Protein AF-A0A975LH11-F1 (afdb_monomer_lite)

Foldseek 3Di:
DDPVVLVVLVCLLVVLVVVLVVLVPDPDDDPVSLVSSLVSLVSNLVSCVVRNDLVSNLVSLLSNLVSCLVVLNLVSSQVSLVVSCVSCVVVVPAALSNLSSLLSNLSSVVSVVNNVSNVVSLVVSLVRLVVHPDPVSSVVSNVSSVVD

pLDDT: mean 97.57, std 2.2, range [82.62, 98.94]

Sequence (148 aa):
MDDSLKKFHLEMATSNFNKTWDYIDQESRTDQDNINMVHHAHASRYHWGIIGQPINLQRGEWQISRVYCLINMGESALFHANECLRLTEEENIKGFDLAFAYEAIARAYKVLKNTDKMNHYKQLGLSVCEFIENKEDKEYTISELNTI

Secondary structure (DSSP, 8-state):
--HHHHHHHHHHHHHHHHHHHHHHT-SS--HHHHHHHHHHHHHHHHHHHHH--HHHHHHHHHHHHHHHHHTT-HHHHHHHHHHHHHHHHHTT--THHHHHHHHHHHHHHHHTT-HHHHHHHHHHHHHHHTT---HHHHHHHHHHHHT-

Structure (mmCIF, N/CA/C/O backbone):
data_AF-A0A975LH11-F1
#
_entry.id   AF-A0A975LH11-F1
#
loop_
_atom_site.group_PDB
_atom_site.id
_atom_site.type_symbol
_atom_site.label_atom_id
_atom_site.label_alt_id
_atom_site.label_comp_id
_atom_site.label_asym_id
_atom_site.label_entity_id
_atom_site.label_seq_id
_atom_site.pdbx_PDB_ins_code
_atom_site.Cartn_x
_atom_site.Cartn_y
_atom_site.Cartn_z
_atom_site.occupancy
_atom_site.B_iso_or_equiv
_atom_site.auth_seq_id
_atom_site.auth_comp_id
_atom_site.auth_asym_id
_atom_site.auth_atom_id
_atom_site.pdbx_PDB_model_num
ATOM 1 N N . MET A 1 1 ? 18.936 -19.669 8.150 1.00 82.62 1 MET A N 1
ATOM 2 C CA . MET A 1 1 ? 19.433 -18.696 7.159 1.00 82.62 1 MET A CA 1
ATOM 3 C C . MET A 1 1 ? 20.665 -18.027 7.735 1.00 82.62 1 MET A C 1
ATOM 5 O O . MET A 1 1 ? 20.577 -17.586 8.879 1.00 82.62 1 MET A O 1
ATOM 9 N N . ASP A 1 2 ? 21.788 -18.016 7.016 1.00 94.19 2 ASP A N 1
ATOM 10 C CA . ASP A 1 2 ? 22.983 -17.292 7.467 1.00 94.19 2 ASP A CA 1
ATOM 11 C C . ASP A 1 2 ? 22.762 -15.767 7.431 1.00 94.19 2 ASP A C 1
ATOM 13 O O . ASP A 1 2 ? 21.812 -15.274 6.815 1.00 94.19 2 ASP A O 1
ATOM 17 N N . ASP A 1 3 ? 23.620 -15.016 8.121 1.00 95.25 3 ASP A N 1
ATOM 18 C CA . ASP A 1 3 ? 23.429 -13.574 8.300 1.00 95.25 3 ASP A CA 1
ATOM 19 C C . ASP A 1 3 ? 23.649 -12.757 7.02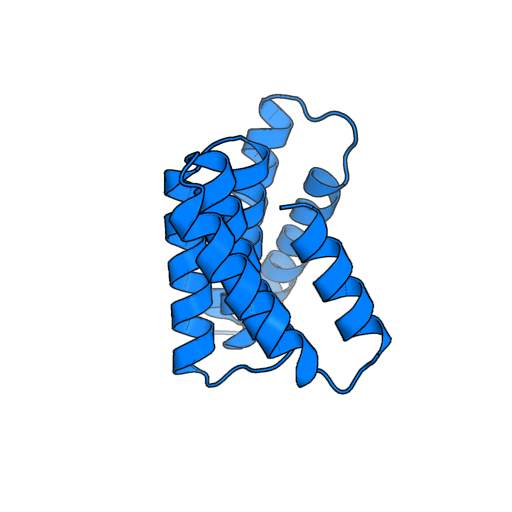0 1.00 95.25 3 ASP A C 1
ATOM 21 O O . ASP A 1 3 ? 23.036 -11.699 6.862 1.00 95.25 3 ASP A O 1
ATOM 25 N N . SER A 1 4 ? 24.450 -13.253 6.071 1.00 96.75 4 SER A N 1
ATOM 26 C CA . SER A 1 4 ? 24.617 -12.594 4.771 1.00 96.75 4 SER A CA 1
ATOM 27 C C . SER A 1 4 ? 23.335 -12.674 3.945 1.00 96.75 4 SER A C 1
ATOM 29 O O . SER A 1 4 ? 22.910 -11.676 3.359 1.00 96.75 4 SER A O 1
ATOM 31 N N . LEU A 1 5 ? 22.657 -13.823 3.979 1.00 97.31 5 LEU A N 1
ATOM 32 C CA . LEU A 1 5 ? 21.402 -14.031 3.268 1.00 97.31 5 LEU A CA 1
ATOM 33 C C . LEU A 1 5 ? 20.245 -13.249 3.913 1.00 97.31 5 LEU A C 1
ATOM 35 O O . LEU A 1 5 ? 19.427 -12.666 3.203 1.00 97.31 5 LEU A O 1
ATOM 39 N N . LYS A 1 6 ? 20.210 -13.141 5.249 1.00 97.88 6 LYS A N 1
ATOM 40 C CA . LYS A 1 6 ? 19.257 -12.246 5.937 1.00 97.88 6 LYS A CA 1
ATOM 41 C C . LYS A 1 6 ? 19.461 -10.787 5.532 1.00 97.88 6 LYS A C 1
ATOM 43 O O . LYS A 1 6 ? 18.490 -10.100 5.219 1.00 97.88 6 LYS A O 1
ATOM 48 N N . LYS A 1 7 ? 20.718 -10.324 5.529 1.00 98.19 7 LYS A N 1
ATOM 49 C CA . LYS A 1 7 ? 21.073 -8.956 5.134 1.00 98.19 7 LYS A CA 1
ATOM 50 C C . LYS A 1 7 ? 20.646 -8.671 3.695 1.00 98.19 7 LYS A C 1
ATOM 52 O O . LYS A 1 7 ? 20.017 -7.647 3.454 1.00 98.19 7 LYS A O 1
ATOM 57 N N . PHE A 1 8 ? 20.891 -9.609 2.781 1.00 98.44 8 PHE A N 1
ATOM 58 C CA . PHE A 1 8 ? 20.431 -9.510 1.399 1.00 98.44 8 PHE A CA 1
ATOM 59 C C . PHE A 1 8 ? 18.910 -9.321 1.307 1.00 98.44 8 PHE A C 1
ATOM 61 O O . PHE A 1 8 ? 18.446 -8.394 0.648 1.00 98.44 8 PHE A O 1
ATOM 68 N N . HIS A 1 9 ? 18.115 -10.147 1.997 1.00 98.56 9 HIS A N 1
ATOM 69 C CA . HIS A 1 9 ? 16.657 -10.004 1.964 1.00 98.56 9 HIS A CA 1
ATOM 70 C C . HIS A 1 9 ? 16.173 -8.677 2.546 1.00 98.56 9 HIS A C 1
ATOM 72 O O . HIS A 1 9 ? 15.273 -8.067 1.976 1.00 98.56 9 HIS A O 1
ATOM 78 N N . LEU A 1 10 ? 16.780 -8.199 3.633 1.00 98.50 10 LEU A N 1
ATOM 79 C CA . LEU A 1 10 ? 16.428 -6.906 4.222 1.00 98.50 10 LEU A CA 1
ATOM 80 C C . LEU A 1 10 ? 16.733 -5.740 3.268 1.00 98.50 10 LEU A C 1
ATOM 82 O O . LEU A 1 10 ? 15.898 -4.847 3.087 1.00 98.50 10 LEU A O 1
ATOM 86 N N . GLU A 1 11 ? 17.909 -5.763 2.638 1.00 98.62 11 GLU A N 1
ATOM 87 C CA . GLU A 1 11 ? 18.324 -4.760 1.655 1.00 98.62 11 GLU A CA 1
ATOM 88 C C . GLU A 1 11 ? 17.402 -4.765 0.435 1.00 98.62 11 GLU A C 1
ATOM 90 O O . GLU A 1 11 ? 16.924 -3.706 0.027 1.00 98.62 11 GLU A O 1
ATOM 95 N N . MET A 1 12 ? 17.084 -5.944 -0.109 1.00 98.81 12 MET A N 1
ATOM 96 C CA . MET A 1 12 ? 16.173 -6.056 -1.245 1.00 98.81 12 MET A CA 1
ATOM 97 C C . MET A 1 12 ? 14.754 -5.619 -0.884 1.00 98.81 12 MET A C 1
ATOM 99 O O . MET A 1 12 ? 14.134 -4.904 -1.669 1.00 98.81 12 MET A O 1
ATOM 103 N N . ALA A 1 13 ? 14.238 -5.982 0.292 1.00 98.69 13 ALA A N 1
ATOM 104 C CA . ALA A 1 13 ? 12.901 -5.571 0.706 1.00 98.69 13 ALA A CA 1
ATOM 105 C C . ALA A 1 13 ? 12.783 -4.041 0.785 1.00 98.69 13 ALA A C 1
ATOM 107 O O . ALA A 1 13 ? 11.873 -3.453 0.196 1.00 98.69 13 ALA A O 1
ATOM 108 N N . THR A 1 14 ? 13.756 -3.399 1.438 1.00 98.69 14 THR A N 1
ATOM 109 C CA . THR A 1 14 ? 13.782 -1.945 1.654 1.00 98.69 14 THR A CA 1
ATOM 110 C C . THR A 1 14 ? 14.056 -1.178 0.361 1.00 98.69 14 THR A C 1
ATOM 112 O O . THR A 1 14 ? 13.356 -0.216 0.051 1.00 98.69 14 THR A O 1
ATOM 115 N N . SER A 1 15 ? 15.045 -1.611 -0.428 1.00 98.75 15 SER A N 1
ATOM 116 C CA . SER A 1 15 ? 15.411 -0.945 -1.682 1.00 98.75 15 SER A CA 1
ATOM 117 C C . SER A 1 15 ? 14.265 -0.982 -2.690 1.00 98.75 15 SER A C 1
ATOM 119 O O . SER A 1 15 ? 13.936 0.051 -3.266 1.00 98.75 15 SER A O 1
ATOM 121 N N . ASN A 1 16 ? 13.604 -2.132 -2.851 1.00 98.88 16 ASN A N 1
ATOM 122 C CA . ASN A 1 16 ? 12.460 -2.247 -3.751 1.00 98.88 16 ASN A CA 1
ATOM 123 C C . ASN A 1 16 ? 11.230 -1.476 -3.236 1.00 98.88 16 ASN A C 1
ATOM 125 O O . ASN A 1 16 ? 10.509 -0.890 -4.042 1.00 98.88 16 ASN A O 1
ATOM 129 N N . PHE A 1 17 ? 11.008 -1.421 -1.914 1.00 98.81 17 PHE A N 1
ATOM 130 C CA . PHE A 1 17 ? 9.912 -0.637 -1.328 1.00 98.81 17 PHE A CA 1
ATOM 131 C C . PHE A 1 17 ? 10.063 0.851 -1.658 1.00 98.81 17 PHE A C 1
ATOM 133 O O . PHE A 1 17 ? 9.133 1.482 -2.157 1.00 98.81 17 PHE A O 1
ATOM 140 N N . ASN A 1 18 ? 11.263 1.392 -1.430 1.00 98.62 18 ASN A N 1
ATOM 141 C CA . ASN A 1 18 ? 11.579 2.788 -1.722 1.00 98.62 18 ASN A CA 1
ATOM 142 C C . ASN A 1 18 ? 11.564 3.052 -3.228 1.00 98.62 18 ASN A C 1
ATOM 144 O O . ASN A 1 18 ? 11.018 4.057 -3.668 1.00 98.62 18 ASN A O 1
ATOM 148 N N . LYS A 1 19 ? 12.078 2.117 -4.039 1.00 98.69 19 LYS A N 1
ATOM 149 C CA . LYS A 1 19 ? 12.065 2.277 -5.494 1.00 98.69 19 LYS A CA 1
ATOM 150 C C . LYS A 1 19 ? 10.650 2.319 -6.068 1.00 98.69 19 LYS A C 1
ATOM 152 O O . LYS A 1 19 ? 10.399 3.017 -7.044 1.00 98.69 19 LYS A O 1
ATOM 157 N N . THR A 1 20 ? 9.721 1.593 -5.454 1.00 98.81 20 THR A N 1
ATOM 158 C CA . THR A 1 20 ? 8.301 1.658 -5.811 1.00 98.81 20 THR A CA 1
ATOM 159 C C . THR A 1 20 ? 7.728 3.050 -5.537 1.00 98.81 20 THR A C 1
ATOM 161 O O . THR A 1 20 ? 6.989 3.561 -6.373 1.00 98.81 20 THR A O 1
ATOM 164 N N . TRP A 1 21 ? 8.105 3.692 -4.426 1.00 98.56 21 TRP A N 1
ATOM 165 C CA . TRP A 1 21 ? 7.712 5.076 -4.137 1.00 98.56 21 TRP A CA 1
ATOM 166 C C . TRP A 1 21 ? 8.266 6.076 -5.152 1.00 98.56 21 TRP A C 1
ATOM 168 O O . TRP A 1 21 ? 7.490 6.891 -5.642 1.00 98.56 21 TRP A O 1
ATOM 178 N N . ASP A 1 22 ? 9.532 5.939 -5.575 1.00 98.44 22 ASP A N 1
ATOM 179 C CA . ASP A 1 22 ? 10.085 6.773 -6.657 1.00 98.44 22 ASP A CA 1
ATOM 180 C C . ASP A 1 22 ? 9.184 6.744 -7.908 1.00 98.44 22 ASP A C 1
ATOM 182 O O . ASP A 1 22 ? 8.957 7.771 -8.543 1.00 98.44 22 ASP A O 1
ATOM 186 N N . TYR A 1 23 ? 8.658 5.563 -8.265 1.00 98.56 23 TYR A N 1
ATOM 187 C CA . TYR A 1 23 ? 7.736 5.423 -9.392 1.00 98.56 23 TYR A CA 1
ATOM 188 C C . TYR A 1 23 ? 6.352 6.010 -9.102 1.00 98.56 23 TYR A C 1
ATOM 190 O O . TYR A 1 23 ? 5.773 6.638 -9.989 1.00 98.56 23 TYR A O 1
ATOM 198 N N . ILE A 1 24 ? 5.806 5.808 -7.898 1.00 98.00 24 ILE A N 1
ATOM 199 C CA . ILE A 1 24 ? 4.504 6.360 -7.489 1.00 98.00 24 ILE A CA 1
ATOM 200 C C . ILE A 1 24 ? 4.509 7.891 -7.606 1.00 98.00 24 ILE A C 1
ATOM 202 O O . ILE A 1 24 ? 3.564 8.448 -8.174 1.00 98.00 24 ILE A O 1
ATOM 206 N N . ASP A 1 25 ? 5.588 8.532 -7.156 1.00 97.38 25 ASP A N 1
ATOM 207 C CA . ASP A 1 25 ? 5.735 9.991 -7.092 1.00 97.38 25 ASP A CA 1
ATOM 208 C C . ASP A 1 25 ? 6.156 10.628 -8.430 1.00 97.38 25 ASP A C 1
ATOM 210 O O . ASP A 1 25 ? 6.142 11.850 -8.583 1.00 97.38 25 ASP A O 1
ATOM 214 N N . GLN A 1 26 ? 6.504 9.817 -9.433 1.00 96.75 26 GLN A N 1
ATOM 215 C CA . GLN A 1 26 ? 6.885 10.299 -10.759 1.00 96.75 26 GLN A CA 1
ATOM 216 C C . GLN A 1 26 ? 5.690 10.930 -11.502 1.00 96.75 26 GLN A C 1
ATOM 218 O O . GLN A 1 26 ? 4.674 10.274 -11.737 1.00 96.75 26 GLN A O 1
ATOM 223 N N . GLU A 1 27 ? 5.843 12.182 -11.958 1.00 92.69 27 GLU A N 1
ATOM 224 C CA . GLU A 1 27 ? 4.782 12.957 -12.634 1.00 92.69 27 GLU A CA 1
ATOM 225 C C . GLU A 1 27 ? 4.289 12.331 -13.952 1.00 92.69 27 GLU A C 1
ATOM 227 O O . GLU A 1 27 ? 3.115 12.437 -14.305 1.00 92.69 27 GLU A O 1
ATOM 232 N N . SER A 1 28 ? 5.180 11.682 -14.706 1.00 94.31 28 SER A N 1
ATOM 233 C CA . SER A 1 28 ? 4.850 10.990 -15.958 1.00 94.31 28 SER A CA 1
ATOM 234 C C . SER A 1 28 ? 5.564 9.653 -16.032 1.00 94.31 28 SER A C 1
ATOM 236 O O . SER A 1 28 ? 6.776 9.608 -16.231 1.00 94.31 28 SER A O 1
ATOM 238 N N . ARG A 1 29 ? 4.804 8.564 -15.889 1.00 97.12 29 ARG A N 1
ATOM 239 C CA . ARG A 1 29 ? 5.272 7.186 -16.084 1.00 97.12 29 ARG A CA 1
ATOM 240 C C . ARG A 1 29 ? 5.014 6.731 -17.515 1.00 97.12 29 ARG A C 1
ATOM 242 O O . ARG A 1 29 ? 3.918 6.918 -18.042 1.00 97.12 29 ARG A O 1
ATOM 249 N N . THR A 1 30 ? 6.010 6.094 -18.119 1.00 98.31 30 THR A N 1
ATOM 250 C CA . THR A 1 30 ? 5.823 5.291 -19.333 1.00 98.31 30 THR A CA 1
ATOM 251 C C . THR A 1 30 ? 5.156 3.952 -19.000 1.00 98.31 30 THR A C 1
ATOM 253 O O . THR A 1 30 ? 5.098 3.541 -17.839 1.00 98.31 30 THR A O 1
ATOM 256 N N . ASP A 1 31 ? 4.704 3.215 -20.017 1.00 97.69 31 ASP A N 1
ATOM 257 C CA . ASP A 1 31 ? 4.206 1.846 -19.818 1.00 97.69 31 ASP A CA 1
ATOM 258 C C . ASP A 1 31 ? 5.275 0.936 -19.197 1.00 97.69 31 ASP A C 1
ATOM 260 O O . ASP A 1 31 ? 4.972 0.115 -18.332 1.00 97.69 31 ASP A O 1
ATOM 264 N N . GLN A 1 32 ? 6.545 1.124 -19.568 1.00 98.44 32 GLN A N 1
ATOM 265 C CA . GLN A 1 32 ? 7.646 0.372 -18.974 1.00 98.44 32 GLN A CA 1
ATOM 266 C C . GLN A 1 32 ? 7.86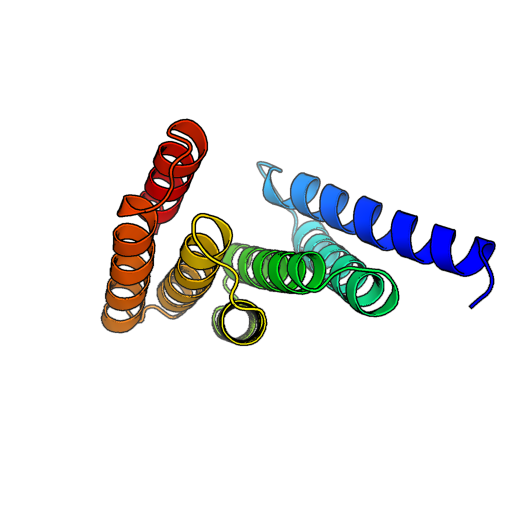6 0.742 -17.501 1.00 98.44 32 GLN A C 1
ATOM 268 O O . GLN A 1 32 ? 8.136 -0.145 -16.691 1.00 98.44 32 GLN A O 1
ATOM 273 N N . ASP A 1 33 ? 7.709 2.017 -17.131 1.00 98.62 33 ASP A N 1
ATOM 274 C CA . ASP A 1 33 ? 7.776 2.447 -15.728 1.00 98.62 33 ASP A CA 1
ATOM 275 C C . ASP A 1 33 ? 6.646 1.825 -14.904 1.00 98.62 33 ASP A C 1
ATOM 277 O O . ASP A 1 33 ? 6.884 1.357 -13.794 1.00 98.62 33 ASP A O 1
ATOM 281 N N . ASN A 1 34 ? 5.433 1.745 -15.461 1.00 98.50 34 ASN A N 1
ATOM 282 C CA . ASN A 1 34 ? 4.299 1.079 -14.816 1.00 98.50 34 ASN A CA 1
ATOM 283 C C . ASN A 1 34 ? 4.585 -0.409 -14.550 1.00 98.50 34 ASN A C 1
ATOM 285 O O . ASN A 1 34 ? 4.315 -0.902 -13.454 1.00 98.50 34 ASN A O 1
ATOM 289 N N . ILE A 1 35 ? 5.176 -1.119 -15.515 1.00 98.62 35 ILE A N 1
ATOM 290 C CA . ILE A 1 35 ? 5.573 -2.524 -15.341 1.00 98.62 35 ILE A CA 1
ATOM 291 C C . ILE A 1 35 ? 6.687 -2.664 -14.293 1.00 98.62 35 ILE A C 1
ATOM 293 O O . ILE A 1 35 ? 6.599 -3.515 -13.406 1.00 98.62 35 ILE A O 1
ATOM 297 N N . ASN A 1 36 ? 7.705 -1.801 -14.335 1.00 98.75 36 ASN A N 1
ATOM 298 C CA . ASN A 1 36 ? 8.797 -1.824 -13.361 1.00 98.75 36 ASN A CA 1
ATOM 299 C C . ASN A 1 36 ? 8.301 -1.527 -11.939 1.00 98.75 36 ASN A C 1
ATOM 301 O O . ASN A 1 36 ? 8.710 -2.205 -10.997 1.00 98.75 36 ASN A O 1
ATOM 305 N N . MET A 1 37 ? 7.376 -0.577 -11.782 1.00 98.75 37 MET A N 1
ATOM 306 C CA . MET A 1 37 ? 6.729 -0.259 -10.507 1.00 98.75 37 MET A CA 1
ATOM 307 C C . MET A 1 37 ? 6.046 -1.492 -9.900 1.00 98.75 37 MET A C 1
ATOM 309 O O . MET A 1 37 ? 6.239 -1.783 -8.720 1.00 98.75 37 MET A O 1
ATOM 313 N N . VAL A 1 38 ? 5.307 -2.260 -10.710 1.00 98.88 38 VAL A N 1
ATOM 314 C CA . VAL A 1 38 ? 4.686 -3.521 -10.269 1.00 98.88 38 VAL A CA 1
ATOM 315 C C . VAL A 1 38 ? 5.753 -4.533 -9.840 1.00 98.88 38 VAL A C 1
ATOM 317 O O . VAL A 1 38 ? 5.632 -5.133 -8.771 1.00 98.88 38 VAL A O 1
ATOM 320 N N . HIS A 1 39 ? 6.818 -4.712 -10.625 1.00 98.88 39 HIS A N 1
ATOM 321 C CA . HIS A 1 39 ? 7.888 -5.653 -10.282 1.00 98.88 39 HIS A CA 1
ATOM 322 C C . HIS A 1 39 ? 8.600 -5.300 -8.974 1.00 98.88 39 HIS A C 1
ATOM 324 O O . HIS A 1 39 ? 8.821 -6.191 -8.152 1.00 98.88 39 HIS A O 1
ATOM 330 N N . HIS A 1 40 ? 8.911 -4.022 -8.747 1.00 98.88 40 HIS A N 1
ATOM 331 C CA . HIS A 1 40 ? 9.522 -3.576 -7.497 1.00 98.88 40 HIS A CA 1
ATOM 332 C C . HIS A 1 40 ? 8.590 -3.792 -6.296 1.00 98.88 40 HIS A C 1
ATOM 334 O O . HIS A 1 40 ? 9.036 -4.340 -5.286 1.00 98.88 40 HIS A O 1
ATOM 340 N N . ALA A 1 41 ? 7.298 -3.469 -6.411 1.00 98.88 41 ALA A N 1
ATOM 341 C CA . ALA A 1 41 ? 6.344 -3.660 -5.316 1.00 98.88 41 ALA A CA 1
ATOM 342 C C . ALA A 1 41 ? 6.265 -5.138 -4.886 1.00 98.88 41 ALA A C 1
ATOM 344 O O . ALA A 1 41 ? 6.403 -5.471 -3.704 1.00 98.88 41 ALA A O 1
ATOM 345 N N . HIS A 1 42 ? 6.138 -6.046 -5.860 1.00 98.88 42 HIS A N 1
ATOM 346 C CA . HIS A 1 42 ? 6.098 -7.491 -5.609 1.00 98.88 42 HIS A CA 1
ATOM 347 C C . HIS A 1 42 ? 7.425 -8.036 -5.076 1.00 98.88 42 HIS A C 1
ATOM 349 O O . HIS A 1 42 ? 7.422 -8.831 -4.135 1.00 98.88 42 HIS A O 1
ATOM 355 N N . ALA A 1 43 ? 8.565 -7.590 -5.615 1.00 98.88 43 ALA A N 1
ATOM 356 C CA . ALA A 1 43 ? 9.879 -7.993 -5.115 1.00 98.88 43 ALA A CA 1
ATOM 357 C C . ALA A 1 43 ? 10.083 -7.559 -3.655 1.00 98.88 43 ALA A C 1
ATOM 359 O O . ALA A 1 43 ? 10.546 -8.352 -2.830 1.00 98.88 43 ALA A O 1
ATOM 360 N N . SER A 1 44 ? 9.684 -6.329 -3.313 1.00 98.88 44 SER A N 1
ATOM 361 C CA . SER A 1 44 ? 9.718 -5.836 -1.935 1.00 98.88 44 SER A CA 1
ATOM 362 C C . SER A 1 44 ? 8.888 -6.723 -1.013 1.00 98.88 44 SER A C 1
ATOM 364 O O . SER A 1 44 ? 9.408 -7.263 -0.031 1.00 98.88 44 SER A O 1
ATOM 366 N N . ARG A 1 45 ? 7.613 -6.933 -1.360 1.00 98.81 45 ARG A N 1
ATOM 367 C CA . ARG A 1 45 ? 6.696 -7.731 -0.550 1.00 98.81 45 ARG A CA 1
ATOM 368 C C . ARG A 1 45 ? 7.182 -9.167 -0.385 1.00 98.81 45 ARG A C 1
ATOM 370 O O . ARG A 1 45 ? 7.115 -9.693 0.727 1.00 98.81 45 ARG A O 1
ATOM 377 N N . TYR A 1 46 ? 7.705 -9.786 -1.441 1.00 98.88 46 TYR A N 1
ATOM 378 C CA . TYR A 1 46 ? 8.283 -11.128 -1.372 1.00 98.88 46 TYR A CA 1
ATOM 379 C C . TYR A 1 46 ? 9.414 -11.196 -0.341 1.00 98.88 46 TYR A C 1
ATOM 381 O O . TYR A 1 46 ? 9.399 -12.055 0.542 1.00 98.88 46 TYR A O 1
ATOM 389 N N . HIS A 1 47 ? 10.360 -10.256 -0.392 1.00 98.81 47 HIS A N 1
ATOM 390 C CA . HIS A 1 47 ? 11.471 -10.229 0.553 1.00 98.81 47 HIS A CA 1
ATOM 391 C C . HIS A 1 47 ? 11.029 -9.920 1.987 1.00 98.81 47 HIS A C 1
ATOM 393 O O . HIS A 1 47 ? 11.533 -10.558 2.916 1.00 98.81 47 HIS A O 1
ATOM 399 N N . TRP A 1 48 ? 10.031 -9.054 2.189 1.00 98.75 48 TRP A N 1
ATOM 400 C CA . TRP A 1 48 ? 9.411 -8.889 3.507 1.00 98.75 48 TRP A CA 1
ATOM 401 C C . TRP A 1 48 ? 8.777 -10.174 4.031 1.00 98.75 48 TRP A C 1
ATOM 403 O O . TRP A 1 48 ? 8.865 -10.433 5.224 1.00 98.75 48 TRP A O 1
ATOM 413 N N . GLY A 1 49 ? 8.230 -11.028 3.164 1.00 98.31 49 GLY A N 1
ATOM 414 C CA . GLY A 1 49 ? 7.712 -12.341 3.563 1.00 98.31 49 GLY A CA 1
ATOM 415 C C . GLY A 1 49 ? 8.773 -13.295 4.121 1.00 98.31 49 GLY A C 1
ATOM 416 O O . GLY A 1 49 ? 8.424 -14.278 4.766 1.00 98.31 49 GLY A O 1
ATOM 417 N N . ILE A 1 50 ? 10.057 -13.014 3.888 1.00 98.31 50 ILE A N 1
ATOM 418 C CA . ILE A 1 50 ? 11.172 -13.840 4.359 1.00 98.31 50 ILE A CA 1
ATOM 419 C C . ILE A 1 50 ? 11.785 -13.283 5.649 1.00 98.31 50 ILE A C 1
ATOM 421 O O . ILE A 1 50 ? 12.169 -14.058 6.524 1.00 98.31 50 ILE A O 1
ATOM 425 N N . ILE A 1 51 ? 11.924 -11.957 5.755 1.00 98.19 51 ILE A N 1
ATOM 426 C CA . ILE A 1 51 ? 12.713 -11.309 6.822 1.00 98.19 51 ILE A CA 1
ATOM 427 C C . ILE A 1 51 ? 11.930 -10.292 7.663 1.00 98.19 51 ILE A C 1
ATOM 429 O O . ILE A 1 51 ? 12.407 -9.861 8.712 1.00 98.19 51 ILE A O 1
ATOM 433 N N . GLY A 1 52 ? 10.763 -9.864 7.186 1.00 97.19 52 GLY A N 1
ATOM 434 C CA . GLY A 1 52 ? 9.975 -8.788 7.772 1.00 97.19 52 GLY A CA 1
ATOM 435 C C . GLY A 1 52 ? 9.155 -9.215 8.982 1.00 97.19 52 GLY A C 1
ATOM 436 O O . GLY A 1 52 ? 8.962 -10.395 9.264 1.00 97.19 52 GLY A O 1
ATOM 437 N N . GLN A 1 53 ? 8.658 -8.210 9.694 1.00 97.81 53 GLN A N 1
ATOM 438 C CA . GLN A 1 53 ? 7.614 -8.360 10.702 1.00 97.81 53 GLN A CA 1
ATOM 439 C C . GLN A 1 53 ? 6.233 -8.274 10.041 1.00 97.81 53 GLN A C 1
ATOM 441 O O . GLN A 1 53 ? 6.135 -7.759 8.924 1.00 97.81 53 GLN A O 1
ATOM 446 N N . PRO A 1 54 ? 5.149 -8.697 10.712 1.00 97.56 54 PRO A N 1
ATOM 447 C CA . PRO A 1 54 ? 3.818 -8.697 10.105 1.00 97.56 54 PRO A CA 1
ATOM 448 C C . PRO A 1 54 ? 3.376 -7.330 9.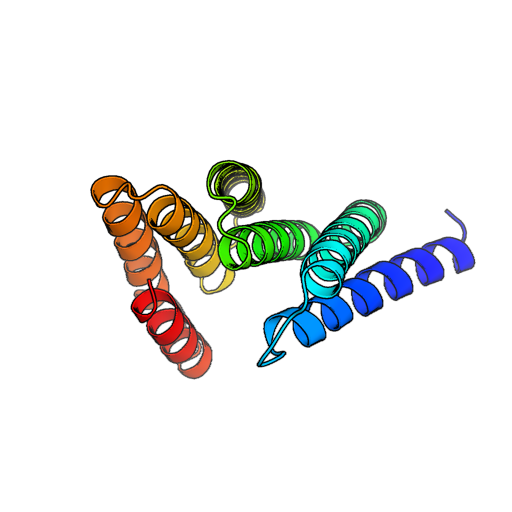554 1.00 97.56 54 PRO A C 1
ATOM 450 O O . PRO A 1 54 ? 2.799 -7.252 8.470 1.00 97.56 54 PRO A O 1
ATOM 453 N N . ILE A 1 55 ? 3.777 -6.233 10.209 1.00 98.12 55 ILE A N 1
ATOM 454 C CA . ILE A 1 55 ? 3.551 -4.868 9.710 1.00 98.12 55 ILE A CA 1
ATOM 455 C C . ILE A 1 55 ? 4.221 -4.597 8.351 1.00 98.12 55 ILE A C 1
ATOM 457 O O . ILE A 1 55 ? 3.681 -3.869 7.523 1.00 98.12 55 ILE A O 1
ATOM 461 N N . ASN A 1 56 ? 5.383 -5.196 8.074 1.00 98.56 56 ASN A N 1
ATOM 462 C CA . ASN A 1 56 ? 6.049 -5.057 6.778 1.00 98.56 56 ASN A CA 1
ATOM 463 C C . ASN A 1 56 ? 5.283 -5.786 5.671 1.00 98.56 56 ASN A C 1
ATOM 465 O O . ASN A 1 56 ? 5.230 -5.300 4.543 1.00 98.56 56 ASN A O 1
ATOM 469 N N . LEU A 1 57 ? 4.685 -6.938 5.990 1.00 98.69 57 LEU A N 1
ATOM 470 C CA . LEU A 1 57 ? 3.850 -7.679 5.050 1.00 98.69 57 LEU A CA 1
ATOM 471 C C . LEU A 1 57 ? 2.593 -6.863 4.734 1.00 98.69 57 LEU A C 1
ATOM 473 O O . LEU A 1 57 ? 2.329 -6.612 3.562 1.00 98.69 57 LEU A O 1
ATOM 477 N N . GLN A 1 58 ? 1.896 -6.371 5.763 1.00 98.69 58 GLN A N 1
ATOM 478 C CA . GLN A 1 58 ? 0.705 -5.528 5.619 1.00 98.69 58 GLN A CA 1
ATOM 479 C C . GLN A 1 58 ? 0.978 -4.295 4.740 1.00 98.69 58 GLN A C 1
ATOM 481 O O . GLN A 1 58 ? 0.276 -4.081 3.751 1.00 98.69 58 GLN A O 1
ATOM 486 N N . ARG A 1 59 ? 2.051 -3.543 5.020 1.00 98.69 59 ARG A N 1
ATOM 487 C CA . ARG A 1 59 ? 2.421 -2.352 4.232 1.00 98.69 59 ARG A CA 1
ATOM 488 C C . ARG A 1 59 ? 2.850 -2.690 2.806 1.00 98.69 59 ARG A C 1
ATOM 490 O O . ARG A 1 59 ? 2.619 -1.899 1.893 1.00 98.69 59 ARG A O 1
ATOM 497 N N . GLY A 1 60 ? 3.459 -3.858 2.599 1.00 98.75 60 GLY A N 1
ATOM 498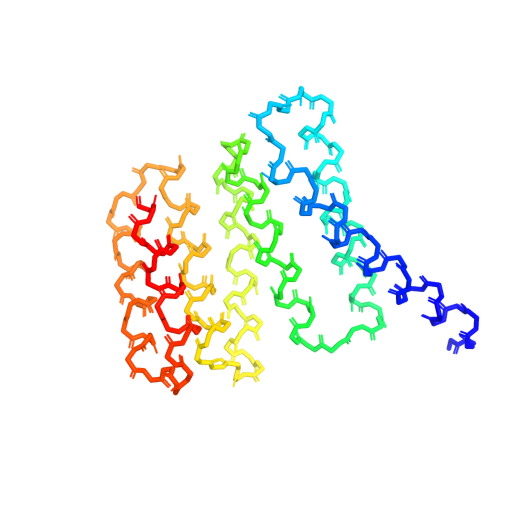 C CA . GLY A 1 60 ? 3.790 -4.353 1.265 1.00 98.75 60 GLY A CA 1
ATOM 499 C C . GLY A 1 60 ? 2.540 -4.663 0.436 1.00 98.75 60 GLY A C 1
ATOM 500 O O . GLY A 1 60 ? 2.462 -4.246 -0.716 1.00 98.75 60 GLY A O 1
ATOM 501 N N . GLU A 1 61 ? 1.538 -5.324 1.022 1.00 98.88 61 GLU A N 1
ATOM 502 C CA . GLU A 1 61 ? 0.253 -5.580 0.348 1.00 98.88 61 GLU A CA 1
ATOM 503 C C . GLU A 1 61 ? -0.495 -4.279 0.035 1.00 98.88 61 GLU A C 1
ATOM 505 O O . GLU A 1 61 ? -1.016 -4.107 -1.070 1.00 98.88 61 GLU A O 1
ATOM 510 N N . TRP A 1 62 ? -0.481 -3.320 0.967 1.00 98.88 62 TRP A N 1
ATOM 511 C CA . TRP A 1 62 ? -1.018 -1.982 0.724 1.00 98.88 62 TRP A CA 1
ATOM 512 C C . TRP A 1 62 ? -0.339 -1.309 -0.481 1.00 98.88 62 TRP A C 1
ATOM 514 O O . TRP A 1 62 ? -1.022 -0.818 -1.385 1.00 98.88 62 TRP A O 1
ATOM 524 N N . GLN A 1 63 ? 0.999 -1.337 -0.548 1.00 98.81 63 GLN A N 1
ATOM 525 C CA . GLN A 1 63 ? 1.742 -0.719 -1.650 1.00 98.81 63 GLN A CA 1
ATOM 526 C C . GLN A 1 63 ? 1.426 -1.403 -2.988 1.00 98.81 63 GLN A C 1
ATOM 528 O O . GLN A 1 63 ? 1.240 -0.713 -3.993 1.00 98.81 63 GLN A O 1
ATOM 533 N N . ILE A 1 64 ? 1.284 -2.735 -3.007 1.00 98.94 64 ILE A N 1
ATOM 534 C CA . ILE A 1 64 ? 0.876 -3.464 -4.215 1.00 98.94 64 ILE A CA 1
ATOM 535 C C . ILE A 1 64 ? -0.542 -3.055 -4.659 1.00 98.94 64 ILE A C 1
ATOM 537 O O . ILE A 1 64 ? -0.785 -2.811 -5.845 1.00 98.94 64 ILE A O 1
ATOM 541 N N . SER A 1 65 ? -1.486 -2.918 -3.725 1.00 98.94 65 SER A N 1
ATOM 542 C CA . SER A 1 65 ? -2.823 -2.407 -4.052 1.00 98.94 65 SER A CA 1
ATOM 543 C C . SER A 1 65 ? -2.760 -1.009 -4.679 1.00 98.94 65 SER A C 1
ATOM 545 O O . SER A 1 65 ? -3.384 -0.750 -5.718 1.00 98.94 65 SER A O 1
ATOM 547 N N . ARG A 1 66 ? -1.944 -0.115 -4.103 1.00 98.75 66 ARG A N 1
ATOM 548 C CA . ARG A 1 66 ? -1.770 1.253 -4.604 1.00 98.75 66 ARG A CA 1
ATOM 549 C C . ARG A 1 66 ? -1.208 1.278 -6.024 1.00 98.75 66 ARG A C 1
ATOM 551 O O . ARG A 1 66 ? -1.754 2.007 -6.854 1.00 98.75 66 ARG A O 1
ATOM 558 N N . VAL A 1 67 ? -0.181 0.482 -6.335 1.00 98.75 67 VAL A N 1
ATOM 559 C CA . VAL A 1 67 ? 0.390 0.449 -7.697 1.00 98.75 67 VAL A CA 1
ATOM 560 C C . VAL A 1 67 ? -0.623 -0.055 -8.722 1.00 98.75 67 VAL A C 1
ATOM 562 O O . VAL A 1 67 ? -0.732 0.540 -9.793 1.00 98.75 67 VAL A O 1
ATOM 565 N N . TYR A 1 68 ? -1.438 -1.061 -8.384 1.00 98.88 68 TYR A N 1
ATOM 566 C CA . TYR A 1 68 ? -2.500 -1.531 -9.277 1.00 98.88 68 TYR A CA 1
ATOM 567 C C . TYR A 1 68 ? -3.611 -0.494 -9.473 1.00 98.88 68 TYR A C 1
ATOM 569 O O . TYR A 1 68 ? -4.133 -0.364 -10.583 1.00 98.88 68 TYR A O 1
ATOM 577 N N . CYS A 1 69 ? -3.934 0.297 -8.444 1.00 98.75 69 CYS A N 1
ATOM 578 C CA . CYS A 1 69 ? -4.856 1.421 -8.597 1.00 98.75 69 CYS A CA 1
ATOM 579 C C . CYS A 1 69 ? -4.325 2.465 -9.591 1.00 98.75 69 CYS 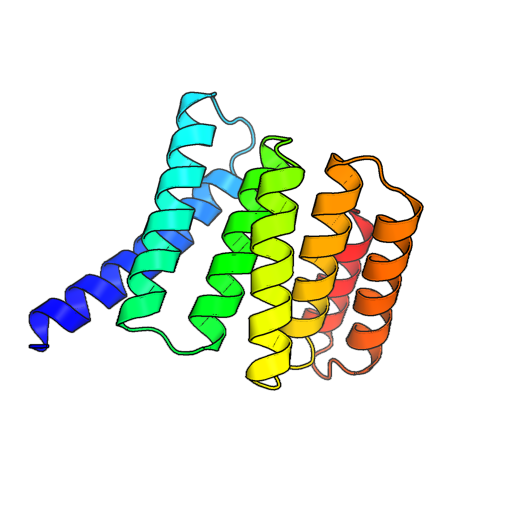A C 1
ATOM 581 O O . CYS A 1 69 ? -5.081 2.938 -10.438 1.00 98.75 69 CYS A O 1
ATOM 583 N N . LEU A 1 70 ? -3.032 2.803 -9.516 1.00 98.31 70 LEU A N 1
ATOM 584 C CA . LEU A 1 70 ? -2.401 3.809 -10.384 1.00 98.31 70 LEU A CA 1
ATOM 585 C C . LEU A 1 70 ? -2.389 3.418 -11.867 1.00 98.31 70 LEU A C 1
ATOM 587 O O . LEU A 1 70 ? -2.338 4.300 -12.722 1.00 98.31 70 LEU A O 1
ATOM 591 N N . ILE A 1 71 ? -2.459 2.120 -12.169 1.00 98.31 71 ILE A N 1
ATOM 592 C CA . ILE A 1 71 ? -2.494 1.588 -13.539 1.00 98.31 71 ILE A CA 1
ATOM 593 C C . ILE A 1 71 ? -3.886 1.072 -13.943 1.00 98.31 71 ILE A C 1
ATOM 595 O O . ILE A 1 71 ? -4.025 0.370 -14.939 1.00 98.31 71 ILE A O 1
ATOM 599 N N . ASN A 1 72 ? -4.932 1.444 -13.193 1.00 98.38 72 ASN A N 1
ATOM 600 C CA . ASN A 1 72 ? -6.340 1.111 -13.449 1.00 98.38 72 ASN A CA 1
ATOM 601 C C . ASN A 1 72 ? -6.673 -0.398 -13.462 1.00 98.38 72 ASN A C 1
ATOM 603 O O . ASN A 1 72 ? -7.635 -0.821 -14.105 1.00 98.38 72 ASN A O 1
ATOM 607 N N . MET A 1 73 ? -5.931 -1.216 -12.711 1.00 98.69 73 MET A N 1
ATOM 608 C CA . MET A 1 73 ? -6.179 -2.656 -12.559 1.00 98.69 73 MET A CA 1
ATOM 609 C C . MET A 1 73 ? -6.936 -2.952 -11.257 1.00 98.69 73 MET A C 1
ATOM 611 O O . MET A 1 73 ? -6.380 -3.457 -10.283 1.00 98.69 73 MET A O 1
ATOM 615 N N . GLY A 1 74 ? -8.229 -2.615 -11.236 1.00 98.69 74 GLY A N 1
ATOM 616 C CA . GLY A 1 74 ? -9.046 -2.626 -10.016 1.00 98.69 74 GLY A CA 1
ATOM 617 C C . GLY A 1 74 ? -9.178 -3.988 -9.323 1.00 98.69 74 GLY A C 1
ATOM 618 O O . GLY A 1 74 ? -9.148 -4.045 -8.097 1.00 98.69 74 GLY A O 1
ATOM 619 N N . GLU A 1 75 ? -9.282 -5.090 -10.071 1.00 98.75 75 GLU A N 1
ATOM 620 C CA . GLU A 1 75 ? -9.404 -6.436 -9.482 1.00 98.75 75 GLU A CA 1
ATOM 621 C C . GLU A 1 75 ? -8.116 -6.858 -8.767 1.00 98.75 75 GLU A C 1
ATOM 623 O O . GLU A 1 75 ? -8.160 -7.341 -7.635 1.00 98.75 75 GLU A O 1
ATOM 628 N N . SER A 1 76 ? -6.959 -6.608 -9.390 1.00 98.88 76 SER A N 1
ATOM 629 C CA . SER A 1 76 ? -5.647 -6.857 -8.787 1.00 98.88 76 SER A CA 1
ATOM 630 C C . SER A 1 76 ? -5.414 -5.965 -7.568 1.00 98.88 76 SER A C 1
ATOM 632 O O . SER A 1 76 ? -4.930 -6.444 -6.545 1.00 98.88 76 SER A O 1
ATOM 634 N N . ALA A 1 77 ? -5.821 -4.694 -7.637 1.00 98.94 77 ALA A N 1
ATOM 635 C CA . ALA A 1 77 ? -5.774 -3.803 -6.483 1.00 98.94 77 ALA A CA 1
ATOM 636 C C . ALA A 1 77 ? -6.616 -4.346 -5.320 1.00 98.94 77 ALA A C 1
ATOM 638 O O . ALA A 1 77 ? -6.135 -4.430 -4.193 1.00 98.94 77 ALA A O 1
ATOM 639 N N . LEU A 1 78 ? -7.850 -4.779 -5.597 1.00 98.94 78 LEU A N 1
ATOM 640 C CA . LEU A 1 78 ? -8.759 -5.292 -4.574 1.00 98.94 78 LEU A CA 1
ATOM 641 C C . LEU A 1 78 ? -8.241 -6.586 -3.936 1.00 98.94 78 LEU A C 1
ATOM 643 O O . LEU A 1 78 ? -8.385 -6.760 -2.728 1.00 98.94 78 LEU A O 1
ATOM 647 N N . PHE A 1 79 ? -7.621 -7.475 -4.716 1.00 98.94 79 PHE A N 1
ATOM 648 C CA . PHE A 1 79 ? -7.000 -8.694 -4.193 1.00 98.94 79 PHE A CA 1
ATOM 649 C C . PHE A 1 79 ? -5.973 -8.370 -3.097 1.00 98.94 79 PHE A C 1
ATOM 651 O O . PHE A 1 79 ? -6.098 -8.853 -1.972 1.00 98.94 79 PHE A O 1
ATOM 658 N N . HIS A 1 80 ? -5.021 -7.484 -3.394 1.00 98.88 80 HIS A N 1
ATOM 659 C CA . HIS A 1 80 ? -3.984 -7.091 -2.437 1.00 98.88 80 HIS A CA 1
ATOM 660 C C . HIS A 1 80 ? -4.523 -6.203 -1.305 1.00 98.88 80 HIS A C 1
ATOM 662 O O . HIS A 1 80 ? -4.064 -6.302 -0.171 1.00 98.88 80 HIS A O 1
ATOM 668 N N . ALA A 1 81 ? -5.549 -5.386 -1.562 1.00 98.94 81 ALA A N 1
ATOM 669 C CA . ALA A 1 81 ? -6.214 -4.609 -0.518 1.00 98.94 81 ALA A CA 1
ATOM 670 C C . ALA A 1 81 ? -6.907 -5.505 0.524 1.00 98.94 81 ALA A C 1
ATOM 672 O O . ALA A 1 81 ? -6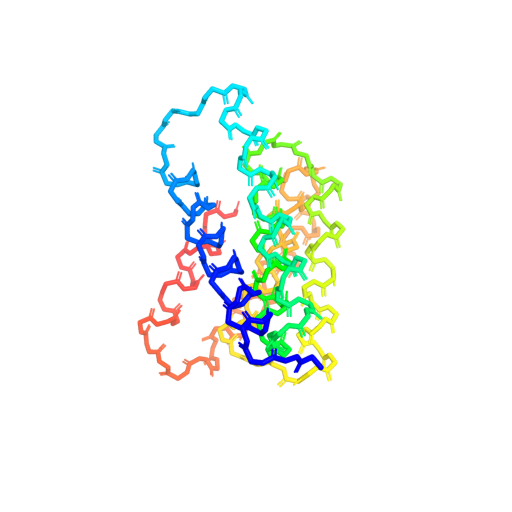.827 -5.236 1.721 1.00 98.94 81 ALA A O 1
ATOM 673 N N . ASN A 1 82 ? -7.558 -6.587 0.085 1.00 98.88 82 ASN A N 1
ATOM 674 C CA . ASN A 1 82 ? -8.171 -7.554 0.996 1.00 98.88 82 ASN A CA 1
ATOM 675 C C . ASN A 1 82 ? -7.116 -8.305 1.813 1.00 98.88 82 ASN A C 1
ATOM 677 O O . ASN A 1 82 ? -7.313 -8.501 3.007 1.00 98.88 82 ASN A O 1
ATOM 681 N N . GLU A 1 83 ? -5.992 -8.682 1.201 1.00 98.81 83 GLU A N 1
ATOM 682 C CA . GLU A 1 83 ? -4.885 -9.316 1.922 1.00 98.81 83 GLU A CA 1
ATOM 683 C C . GLU A 1 83 ? -4.259 -8.365 2.954 1.00 98.81 83 GLU A C 1
ATOM 685 O O . GLU A 1 83 ? -3.988 -8.759 4.089 1.00 98.81 83 GLU A O 1
ATOM 690 N N . CYS A 1 84 ? -4.116 -7.084 2.604 1.00 98.81 84 CYS A N 1
ATOM 691 C CA . CYS A 1 84 ? -3.702 -6.036 3.530 1.00 98.81 84 CYS A CA 1
ATOM 692 C C . CYS A 1 84 ? -4.647 -5.936 4.738 1.00 98.81 84 CYS A C 1
ATOM 694 O O . CYS A 1 84 ? -4.169 -5.897 5.875 1.00 98.81 84 CYS A O 1
ATOM 696 N N . LEU A 1 85 ? -5.968 -5.908 4.523 1.00 98.81 85 LEU A N 1
ATOM 697 C CA . LEU A 1 85 ? -6.944 -5.862 5.617 1.00 98.81 85 LEU A CA 1
ATOM 698 C C . LEU A 1 85 ? -6.917 -7.145 6.455 1.00 98.81 85 LEU A C 1
ATOM 700 O O . LEU A 1 85 ? -6.869 -7.053 7.678 1.00 98.81 85 LEU A O 1
ATOM 704 N N . ARG A 1 86 ? -6.849 -8.320 5.822 1.00 98.75 86 ARG A N 1
ATOM 705 C CA . ARG A 1 86 ? -6.742 -9.611 6.517 1.00 98.75 86 ARG A CA 1
ATOM 706 C C . ARG A 1 86 ? -5.541 -9.639 7.467 1.00 98.75 86 ARG A C 1
ATOM 708 O O . ARG A 1 86 ? -5.705 -9.956 8.640 1.00 98.75 86 ARG A O 1
ATOM 715 N N . LEU A 1 87 ? -4.354 -9.250 6.987 1.00 98.62 87 LEU A N 1
ATOM 716 C CA . LEU A 1 87 ? -3.143 -9.157 7.815 1.00 98.62 87 LEU A CA 1
ATOM 717 C C . LEU A 1 87 ? -3.295 -8.134 8.945 1.00 98.62 87 LEU A C 1
ATOM 719 O O . LEU A 1 87 ? -2.828 -8.363 10.055 1.00 98.62 87 LEU A O 1
ATOM 723 N N . THR A 1 88 ? -3.956 -7.009 8.668 1.00 98.50 88 THR A N 1
ATOM 724 C CA . THR A 1 88 ? -4.222 -5.972 9.673 1.00 98.50 88 THR A CA 1
ATOM 725 C C . THR A 1 88 ? -5.078 -6.523 10.816 1.00 98.50 88 THR A C 1
ATOM 727 O O . THR A 1 88 ? -4.760 -6.302 11.985 1.00 98.50 88 THR A O 1
ATOM 730 N N . GLU A 1 89 ? -6.143 -7.255 10.487 1.00 98.00 89 GLU A N 1
ATOM 731 C CA . GLU A 1 89 ? -7.069 -7.838 11.459 1.00 98.00 89 GLU A CA 1
ATOM 732 C C . GLU A 1 89 ? -6.426 -8.980 12.256 1.00 98.00 89 GLU A C 1
ATOM 734 O O . GLU A 1 89 ? -6.521 -8.993 13.484 1.00 98.00 89 GLU A O 1
ATOM 739 N N . GLU A 1 90 ? -5.737 -9.905 11.583 1.00 98.19 90 GLU A N 1
ATOM 740 C CA . GLU A 1 90 ? -5.090 -11.059 12.223 1.00 98.19 90 GLU A CA 1
ATOM 741 C C . GLU A 1 90 ? -3.999 -10.653 13.215 1.00 98.19 90 GLU A C 1
ATOM 743 O O . GLU A 1 90 ? -3.896 -11.225 14.300 1.00 98.19 90 GLU A O 1
ATOM 748 N N . GLU A 1 91 ? -3.225 -9.627 12.871 1.00 97.88 91 GLU A N 1
ATOM 749 C CA . GLU A 1 91 ? -2.126 -9.122 13.695 1.00 97.88 91 GLU A CA 1
ATOM 750 C C . GLU A 1 91 ? -2.582 -8.026 14.669 1.00 97.88 91 GLU A C 1
ATOM 752 O O . GLU A 1 91 ? -1.769 -7.459 15.403 1.00 97.88 91 GLU A O 1
ATOM 757 N N . ASN A 1 92 ? -3.888 -7.722 14.698 1.00 96.94 92 ASN A N 1
ATOM 758 C CA . ASN A 1 92 ? -4.495 -6.698 15.551 1.00 96.94 92 ASN A CA 1
ATOM 759 C C . ASN A 1 92 ? -3.787 -5.330 15.416 1.00 96.94 92 ASN A C 1
ATOM 761 O O . ASN A 1 92 ? -3.574 -4.613 16.401 1.00 96.94 92 ASN A O 1
ATOM 765 N N . ILE A 1 93 ? -3.421 -4.979 14.181 1.00 96.12 93 ILE A N 1
ATOM 766 C CA . ILE A 1 93 ? -2.841 -3.689 13.803 1.00 96.12 93 ILE A CA 1
ATOM 767 C C . ILE A 1 93 ? -3.960 -2.634 13.817 1.00 96.12 93 ILE A C 1
ATOM 769 O O . ILE A 1 93 ? -5.070 -2.869 13.342 1.00 96.12 93 ILE A O 1
ATOM 773 N N . LYS A 1 94 ? -3.691 -1.459 14.397 1.00 94.12 94 LYS A N 1
ATOM 774 C CA . LYS A 1 94 ? -4.703 -0.422 14.672 1.00 94.12 94 LYS A CA 1
ATOM 775 C C . LYS A 1 94 ? -4.261 0.955 14.193 1.00 94.12 94 LYS A C 1
ATOM 777 O O . LYS A 1 94 ? -3.124 1.152 13.777 1.00 94.12 94 LYS A O 1
ATOM 782 N N . GLY A 1 95 ? -5.168 1.923 14.311 1.00 93.44 95 GLY A N 1
ATOM 783 C CA . GLY A 1 95 ? -4.883 3.327 14.043 1.00 93.44 95 GLY A CA 1
ATOM 784 C C . GLY A 1 95 ? -4.539 3.548 12.576 1.00 93.44 95 GLY A C 1
ATOM 785 O O . GLY A 1 95 ? -5.317 3.178 11.700 1.00 93.44 95 GLY A O 1
ATOM 786 N N . PHE A 1 96 ? -3.372 4.137 12.329 1.00 93.94 96 PHE A N 1
ATOM 787 C CA . PHE A 1 96 ? -2.915 4.541 11.002 1.00 93.94 96 PHE A CA 1
ATOM 788 C C . PHE A 1 96 ? -3.001 3.414 9.965 1.00 93.94 96 PHE A C 1
ATOM 790 O O . PHE A 1 96 ? -3.704 3.540 8.966 1.00 93.94 96 PHE A O 1
ATOM 797 N N . ASP A 1 97 ? -2.356 2.278 10.224 1.00 96.94 97 ASP A N 1
ATOM 798 C CA . ASP A 1 97 ? -2.275 1.185 9.253 1.00 96.94 97 ASP A CA 1
ATOM 799 C C . ASP A 1 97 ? -3.644 0.521 8.992 1.00 96.94 97 ASP A C 1
ATOM 801 O O . ASP A 1 97 ? -3.918 0.101 7.868 1.00 96.94 97 ASP A O 1
ATOM 805 N N . LEU A 1 98 ? -4.551 0.506 9.981 1.00 98.12 98 LEU A N 1
ATOM 806 C CA . LEU A 1 98 ? -5.932 0.044 9.786 1.00 98.12 98 LEU A CA 1
ATOM 807 C C . LEU A 1 98 ? -6.748 1.008 8.918 1.00 98.12 98 LEU A C 1
ATOM 809 O O . LEU A 1 98 ? -7.495 0.571 8.042 1.00 98.12 98 LEU A O 1
ATOM 813 N N . ALA A 1 99 ? -6.591 2.317 9.120 1.00 98.00 99 ALA A N 1
ATOM 814 C CA . ALA A 1 99 ? -7.233 3.302 8.259 1.00 98.00 99 ALA A CA 1
ATOM 815 C C . ALA A 1 99 ? -6.742 3.171 6.805 1.00 98.00 99 ALA A C 1
ATOM 817 O O . ALA A 1 99 ? -7.559 3.212 5.883 1.00 98.00 99 ALA A O 1
ATOM 818 N N . PHE A 1 100 ? -5.444 2.917 6.601 1.00 98.31 100 PHE A N 1
ATOM 819 C CA . PHE A 1 100 ? -4.874 2.681 5.272 1.00 98.31 100 PHE A CA 1
ATOM 820 C C . PHE A 1 100 ? -5.276 1.331 4.651 1.00 98.31 100 PHE A C 1
ATOM 822 O O . PHE A 1 100 ? -5.433 1.241 3.433 1.00 98.31 100 PHE A O 1
ATOM 829 N N . ALA A 1 101 ? -5.541 0.295 5.450 1.00 98.69 101 ALA A N 1
ATOM 830 C CA . ALA A 1 101 ? -6.119 -0.949 4.936 1.00 98.69 101 ALA A CA 1
ATOM 831 C C . ALA A 1 101 ? -7.521 -0.718 4.335 1.00 98.69 101 ALA A C 1
ATOM 833 O O . ALA A 1 101 ? -7.824 -1.191 3.236 1.00 98.69 101 ALA A O 1
ATOM 834 N N . TYR A 1 102 ? -8.362 0.074 5.007 1.00 98.75 102 TYR A N 1
ATOM 835 C CA . TYR A 1 102 ? -9.665 0.470 4.465 1.00 98.75 102 TYR A CA 1
ATOM 836 C C . TYR A 1 102 ? -9.551 1.415 3.263 1.00 98.75 102 TYR A C 1
ATOM 838 O O . TYR A 1 102 ? -10.296 1.267 2.292 1.00 98.75 102 TYR A O 1
ATOM 846 N N . GLU A 1 103 ? -8.603 2.351 3.297 1.00 98.69 103 GLU A N 1
ATOM 847 C CA . GLU A 1 103 ? -8.269 3.241 2.180 1.00 98.69 103 GLU A CA 1
ATOM 848 C C . GLU A 1 103 ? -7.929 2.447 0.908 1.00 98.69 103 GLU A C 1
ATOM 850 O O . GLU A 1 103 ? -8.505 2.722 -0.148 1.00 98.69 103 GLU A O 1
ATOM 855 N N . ALA A 1 104 ? -7.090 1.410 1.012 1.00 98.81 104 ALA A N 1
ATOM 856 C CA . ALA A 1 104 ? -6.716 0.568 -0.123 1.00 98.81 104 ALA A CA 1
ATOM 857 C C . ALA A 1 104 ? -7.929 -0.120 -0.762 1.00 98.81 104 ALA A C 1
ATOM 859 O O . ALA A 1 104 ? -8.062 -0.139 -1.989 1.00 98.81 104 ALA A O 1
ATOM 860 N N . ILE A 1 105 ? -8.845 -0.655 0.054 1.00 98.88 105 ILE A N 1
ATOM 861 C CA . ILE A 1 105 ? -10.066 -1.298 -0.450 1.00 98.88 105 ILE A CA 1
ATOM 862 C C . ILE A 1 105 ? -10.980 -0.261 -1.111 1.00 98.88 105 ILE A C 1
ATOM 864 O O . ILE A 1 105 ? -11.491 -0.490 -2.212 1.00 98.88 105 ILE A O 1
ATOM 868 N N . ALA A 1 106 ? -11.171 0.897 -0.474 1.00 98.88 106 ALA A N 1
ATOM 869 C CA . ALA A 1 106 ? -11.984 1.975 -1.024 1.00 98.88 106 ALA A CA 1
ATOM 870 C C . ALA A 1 106 ? -11.446 2.445 -2.386 1.00 98.88 106 ALA A C 1
ATOM 872 O O . ALA A 1 106 ? -12.213 2.577 -3.344 1.00 98.88 106 ALA A O 1
ATOM 873 N N . ARG A 1 107 ? -10.126 2.622 -2.515 1.00 98.75 107 ARG A N 1
ATOM 874 C CA . ARG A 1 107 ? -9.488 3.032 -3.771 1.00 98.75 107 ARG A CA 1
ATOM 875 C C . ARG A 1 107 ? -9.589 1.961 -4.855 1.00 98.75 107 ARG A C 1
ATOM 877 O O . ARG A 1 107 ? -9.877 2.300 -6.003 1.00 98.75 107 ARG A O 1
ATOM 884 N N . ALA A 1 108 ? -9.449 0.683 -4.508 1.00 98.88 108 ALA A N 1
ATOM 885 C CA . ALA A 1 108 ? -9.676 -0.403 -5.457 1.00 98.88 108 ALA A CA 1
ATOM 886 C C . ALA A 1 108 ? -11.121 -0.391 -5.994 1.00 98.88 108 ALA A C 1
ATOM 888 O O . ALA A 1 108 ? -11.341 -0.467 -7.206 1.00 98.88 108 ALA A O 1
ATOM 889 N N . TYR A 1 109 ? -12.117 -0.187 -5.123 1.00 98.88 109 TYR A N 1
ATOM 890 C CA . TYR A 1 109 ? -13.513 -0.056 -5.552 1.00 98.88 109 TYR A CA 1
ATOM 891 C C . TYR A 1 109 ? -13.796 1.210 -6.366 1.00 98.88 109 TYR A C 1
ATOM 893 O O . TYR A 1 109 ? -14.647 1.164 -7.258 1.00 98.88 109 TYR A O 1
ATOM 901 N N . LYS A 1 110 ? -13.065 2.308 -6.134 1.00 98.69 110 LYS A N 1
ATOM 902 C CA . LYS A 1 110 ? -13.105 3.495 -7.004 1.00 98.69 110 LYS A CA 1
ATOM 903 C C . LYS A 1 110 ? -12.694 3.144 -8.435 1.00 98.69 110 LYS A C 1
ATOM 905 O O . LYS A 1 110 ? -13.404 3.506 -9.372 1.00 98.69 110 LYS A O 1
ATOM 910 N N . VAL A 1 111 ? -11.602 2.394 -8.611 1.00 98.75 111 VAL A N 1
ATOM 911 C CA . VAL A 1 111 ? -11.143 1.927 -9.935 1.00 98.75 111 VAL A CA 1
ATOM 912 C C . VAL A 1 111 ? -12.165 0.982 -10.577 1.00 98.75 111 VAL A C 1
ATOM 914 O O . VAL A 1 111 ? -12.462 1.106 -11.764 1.00 98.75 111 VAL A O 1
ATOM 917 N N . LEU A 1 112 ? -12.771 0.096 -9.782 1.00 98.75 112 LEU A N 1
ATOM 918 C CA . LEU A 1 112 ? -13.849 -0.807 -10.215 1.00 98.75 112 LEU A CA 1
ATOM 919 C C . LEU A 1 112 ? -15.204 -0.109 -10.431 1.00 98.75 112 LEU A C 1
ATOM 921 O O . LEU A 1 112 ? -16.165 -0.762 -10.832 1.00 98.75 112 LEU A O 1
ATOM 925 N N . LYS A 1 113 ? -15.302 1.202 -10.167 1.00 98.50 113 LYS A N 1
ATOM 926 C CA . LYS A 1 113 ? -16.532 2.005 -10.277 1.00 98.50 113 LYS A CA 1
ATOM 927 C C . LYS A 1 113 ? -17.689 1.488 -9.406 1.00 98.50 113 LYS A C 1
ATOM 929 O O . LYS A 1 113 ? -18.855 1.686 -9.742 1.00 98.50 113 LYS A O 1
ATOM 934 N N . ASN A 1 114 ? -17.381 0.859 -8.271 1.00 98.62 114 ASN A N 1
ATOM 935 C CA . ASN A 1 114 ? -18.371 0.446 -7.276 1.00 98.62 114 ASN A CA 1
ATOM 936 C C . ASN A 1 114 ? -18.457 1.494 -6.158 1.00 98.62 114 ASN A C 1
ATOM 938 O O . ASN A 1 114 ? -17.775 1.403 -5.135 1.00 98.62 114 ASN A O 1
ATOM 942 N N . THR A 1 115 ? -19.292 2.509 -6.375 1.00 98.25 115 THR A N 1
ATOM 943 C CA . THR A 1 115 ? -19.424 3.662 -5.474 1.00 98.25 115 THR A CA 1
ATOM 944 C C . THR A 1 115 ? -19.918 3.279 -4.078 1.00 98.25 115 THR A C 1
ATOM 946 O O . THR A 1 115 ? -19.441 3.847 -3.098 1.00 98.25 115 THR A O 1
ATOM 949 N N . ASP A 1 116 ? -20.810 2.293 -3.961 1.00 98.56 116 ASP A N 1
ATOM 950 C CA . ASP A 1 116 ? -21.365 1.876 -2.668 1.00 98.56 116 ASP A CA 1
ATOM 951 C C . ASP A 1 116 ? -20.283 1.274 -1.770 1.00 98.56 116 ASP A C 1
ATOM 953 O O . ASP A 1 116 ? -20.104 1.689 -0.621 1.00 98.56 116 ASP A O 1
ATOM 957 N N . LYS A 1 117 ? -19.505 0.327 -2.310 1.00 98.69 117 LYS A N 1
ATOM 958 C CA . LYS A 1 117 ? -18.394 -0.286 -1.575 1.00 98.69 117 LYS A CA 1
ATOM 959 C C . LYS A 1 117 ? -17.269 0.713 -1.318 1.00 98.69 117 LYS A C 1
ATOM 961 O O . LYS A 1 117 ? -16.752 0.750 -0.205 1.00 98.69 117 LYS A O 1
ATOM 966 N N . MET A 1 118 ? -16.936 1.553 -2.297 1.00 98.75 118 MET A N 1
ATOM 967 C CA . MET A 1 118 ? -15.960 2.632 -2.125 1.00 98.75 118 MET A CA 1
ATOM 968 C C . MET A 1 118 ? -16.325 3.532 -0.933 1.00 98.75 118 MET A C 1
ATOM 970 O O . MET A 1 118 ? -15.500 3.731 -0.042 1.00 98.75 118 MET A O 1
ATOM 974 N N . ASN A 1 119 ? -17.565 4.031 -0.880 1.00 98.62 119 ASN A N 1
ATOM 975 C CA . ASN A 1 119 ? -18.028 4.910 0.197 1.00 98.62 119 ASN A CA 1
ATOM 976 C C . ASN A 1 119 ? -18.043 4.207 1.555 1.00 98.62 119 ASN A C 1
ATOM 978 O O . ASN A 1 119 ? -17.626 4.802 2.548 1.00 98.62 119 ASN A O 1
ATOM 982 N N . HIS A 1 120 ? -18.477 2.945 1.598 1.00 98.69 120 HIS A N 1
ATOM 983 C CA . HIS A 1 120 ? -18.486 2.156 2.825 1.00 98.69 120 HIS A CA 1
ATOM 984 C C . HIS A 1 120 ? -17.085 2.048 3.445 1.00 98.69 120 HIS A C 1
ATOM 986 O O . HIS A 1 120 ? -16.894 2.403 4.607 1.00 98.69 120 HIS A O 1
ATOM 992 N N . TYR A 1 121 ? -16.085 1.628 2.665 1.00 98.69 121 TYR A N 1
ATOM 993 C CA . TYR A 1 121 ? -14.719 1.484 3.173 1.00 98.69 121 TYR A CA 1
ATOM 994 C C . TYR A 1 121 ? -14.049 2.832 3.462 1.00 98.69 121 TYR A C 1
ATOM 996 O O . TYR A 1 121 ? -13.333 2.955 4.454 1.00 98.69 121 TYR A O 1
ATOM 1004 N N . LYS A 1 122 ? -14.346 3.880 2.682 1.00 98.56 122 LYS A N 1
ATOM 1005 C CA . LYS A 1 122 ? -13.890 5.245 2.992 1.00 98.56 122 LYS A CA 1
ATOM 1006 C C . LYS A 1 122 ? -14.406 5.713 4.358 1.00 98.56 122 LYS A C 1
ATOM 1008 O O . LYS A 1 122 ? -13.642 6.280 5.134 1.00 98.56 122 LYS A O 1
ATOM 1013 N N . GLN A 1 123 ? -15.676 5.453 4.674 1.00 98.31 123 GLN A N 1
ATOM 1014 C CA . GLN A 1 123 ? -16.256 5.784 5.980 1.00 98.31 123 GLN A CA 1
ATOM 1015 C C . GLN A 1 123 ? -15.624 4.980 7.120 1.00 98.31 123 GLN A C 1
ATOM 1017 O O . GLN A 1 123 ? -15.341 5.557 8.169 1.00 98.31 123 GLN A O 1
ATOM 1022 N N . LEU A 1 124 ? -15.343 3.687 6.913 1.00 98.25 124 LEU A N 1
ATOM 1023 C CA . LEU A 1 124 ? -14.607 2.882 7.894 1.00 98.25 124 LEU A CA 1
ATOM 1024 C C . LEU A 1 124 ? -13.221 3.480 8.173 1.00 98.25 124 LEU A C 1
ATOM 1026 O O . LEU A 1 124 ? -12.888 3.707 9.335 1.00 98.25 124 LEU A O 1
ATOM 1030 N N . GLY A 1 125 ? -12.462 3.838 7.131 1.00 97.56 125 GLY A N 1
ATOM 1031 C CA . GLY A 1 125 ? -11.171 4.518 7.276 1.00 97.56 125 GLY A CA 1
ATOM 1032 C C . GLY A 1 125 ? -11.272 5.819 8.080 1.00 97.56 125 GLY A C 1
ATOM 1033 O O . GLY A 1 125 ? -10.534 6.007 9.044 1.00 97.56 125 GLY A O 1
ATOM 1034 N N . LEU A 1 126 ? -12.244 6.679 7.751 1.00 97.12 126 LEU A N 1
ATOM 1035 C CA . LEU A 1 126 ? -12.472 7.940 8.469 1.00 97.12 126 LEU A CA 1
ATOM 1036 C C . LEU A 1 126 ? -12.837 7.723 9.944 1.00 97.12 126 LEU A C 1
ATOM 1038 O O . LEU A 1 126 ? -12.364 8.473 10.794 1.00 97.12 126 LEU A O 1
ATOM 1042 N N . SER A 1 127 ? -13.629 6.694 10.260 1.00 96.94 127 SER A N 1
ATOM 1043 C CA . SER A 1 127 ? -13.980 6.374 11.651 1.00 96.94 127 SER A CA 1
ATOM 1044 C C . SER A 1 127 ? -12.764 5.936 12.473 1.00 96.94 127 SER A C 1
ATOM 1046 O O . SER A 1 127 ? -12.632 6.308 13.636 1.00 96.94 127 SER A O 1
ATOM 1048 N N . VAL A 1 128 ? -11.815 5.216 11.863 1.00 95.38 128 VAL A N 1
ATOM 1049 C CA . VAL A 1 128 ? -10.569 4.809 12.531 1.00 95.38 128 VAL A CA 1
ATOM 1050 C C . VAL A 1 128 ? -9.679 6.017 12.828 1.00 95.38 128 VAL A C 1
ATOM 1052 O O . VAL A 1 128 ? -9.037 6.054 13.880 1.00 95.38 128 VAL A O 1
ATOM 1055 N N . CYS A 1 129 ? -9.688 7.039 11.965 1.00 93.75 129 CYS A N 1
ATOM 1056 C CA . CYS A 1 129 ? -8.930 8.275 12.179 1.00 93.75 129 CYS A CA 1
ATOM 1057 C C . CYS A 1 129 ? -9.317 9.015 13.469 1.00 93.75 129 CYS A C 1
ATOM 1059 O O . CYS A 1 129 ? -8.519 9.798 13.987 1.00 93.75 129 CYS A O 1
ATOM 1061 N N . GLU A 1 130 ? -10.513 8.793 14.022 1.00 91.00 130 GLU A N 1
ATOM 1062 C CA . GLU A 1 130 ? -10.915 9.382 15.306 1.00 91.00 130 GLU A CA 1
ATOM 1063 C C . GLU A 1 130 ? -10.021 8.922 16.463 1.00 91.00 130 GLU A C 1
ATOM 1065 O O . GLU A 1 130 ? -9.789 9.700 17.389 1.00 91.00 130 GLU A O 1
ATOM 1070 N N . PHE A 1 131 ? -9.454 7.719 16.352 1.00 91.25 131 PHE A N 1
ATOM 1071 C CA . PHE A 1 131 ? -8.639 7.062 17.374 1.00 91.25 131 PHE A CA 1
ATOM 1072 C C . PHE A 1 131 ? -7.127 7.154 17.116 1.00 91.25 131 PHE A C 1
ATOM 1074 O O . PHE A 1 131 ? -6.345 6.573 17.866 1.00 91.25 131 PHE A O 1
ATOM 1081 N N . ILE A 1 132 ? -6.693 7.860 16.065 1.00 92.25 132 ILE A N 1
ATOM 1082 C CA . ILE A 1 132 ? -5.269 8.123 15.821 1.00 92.25 132 ILE A CA 1
ATOM 1083 C C . ILE A 1 132 ? -4.823 9.262 16.749 1.00 92.25 132 ILE A C 1
ATOM 1085 O O . ILE A 1 132 ? -5.288 10.395 16.618 1.00 92.25 132 ILE A O 1
ATOM 1089 N N . GLU A 1 133 ? -3.928 8.953 17.692 1.00 91.38 133 GLU A N 1
ATOM 1090 C CA . GLU A 1 133 ? -3.429 9.911 18.693 1.00 91.38 133 GLU A CA 1
ATOM 1091 C C . GLU A 1 133 ? -2.520 10.983 18.080 1.00 91.38 133 GLU A C 1
ATOM 1093 O O . GLU A 1 133 ? -2.585 12.155 18.454 1.00 91.38 133 GLU A O 1
ATOM 1098 N N . ASN A 1 134 ? -1.679 10.591 17.119 1.00 93.94 134 ASN A N 1
ATOM 1099 C CA . ASN A 1 134 ? -0.808 11.521 16.419 1.00 93.94 134 ASN A CA 1
ATOM 1100 C C . ASN A 1 134 ? -1.630 12.384 15.452 1.00 93.94 134 ASN A C 1
ATOM 1102 O O . ASN A 1 134 ? -2.225 11.898 14.489 1.00 93.94 134 ASN A O 1
ATOM 1106 N N . LYS A 1 135 ? -1.635 13.693 15.706 1.00 93.75 135 LYS A N 1
ATOM 1107 C CA . LYS A 1 135 ? -2.377 14.668 14.910 1.00 93.75 135 LYS A CA 1
ATOM 1108 C C . LYS A 1 135 ? -1.908 14.726 13.452 1.00 93.75 135 LYS A C 1
ATOM 1110 O O . LYS A 1 135 ? -2.757 14.810 12.571 1.00 93.75 135 LYS A O 1
ATOM 1115 N N . GLU A 1 136 ? -0.603 14.658 13.200 1.00 94.38 136 GLU A N 1
ATOM 1116 C CA . GLU A 1 136 ? -0.045 14.710 11.841 1.00 94.38 136 GLU A CA 1
ATOM 1117 C C . GLU A 1 136 ? -0.454 13.466 11.044 1.00 94.38 136 GLU A C 1
ATOM 1119 O O . GLU A 1 136 ? -0.981 13.585 9.939 1.00 94.38 136 GLU A O 1
ATOM 1124 N N . ASP A 1 137 ? -0.332 12.283 11.654 1.00 93.19 137 ASP A N 1
ATOM 1125 C CA . ASP A 1 137 ? -0.759 11.015 11.050 1.00 93.19 137 ASP A CA 1
ATOM 1126 C C . ASP A 1 137 ? -2.263 11.022 10.748 1.00 93.19 137 ASP A C 1
ATOM 1128 O O . ASP A 1 137 ? -2.699 10.591 9.677 1.00 93.19 137 ASP A O 1
ATOM 1132 N N . LYS A 1 138 ? -3.075 11.550 11.672 1.00 94.56 138 LYS A N 1
ATOM 1133 C CA . LYS A 1 138 ? -4.525 11.688 11.498 1.00 94.56 138 LYS A CA 1
ATOM 1134 C C . LYS A 1 138 ? -4.873 12.610 10.332 1.00 94.56 138 LYS A C 1
ATOM 1136 O O . LYS A 1 138 ? -5.688 12.243 9.486 1.00 94.56 138 LYS A O 1
ATOM 1141 N N . GLU A 1 139 ? -4.283 13.802 10.292 1.00 96.25 139 GLU A N 1
ATOM 1142 C CA . GLU A 1 139 ? -4.530 14.792 9.238 1.00 96.25 139 GLU A CA 1
ATOM 1143 C C . GLU A 1 139 ? -4.089 14.265 7.870 1.00 96.25 139 GLU A C 1
ATOM 1145 O O . GLU A 1 139 ? -4.854 14.357 6.905 1.00 96.25 139 GLU A O 1
ATOM 1150 N N . TYR A 1 140 ? -2.920 13.622 7.803 1.00 95.50 140 TYR A N 1
ATOM 1151 C CA . TYR A 1 140 ? -2.428 12.975 6.591 1.00 95.50 140 TYR A CA 1
ATOM 1152 C C . TYR A 1 140 ? -3.378 11.871 6.108 1.00 95.50 140 TYR A C 1
ATOM 1154 O O . TYR A 1 140 ? -3.812 11.893 4.955 1.00 95.50 140 TYR A O 1
ATOM 1162 N N . THR A 1 141 ? -3.794 10.965 6.998 1.00 94.62 141 THR A N 1
ATOM 1163 C CA . THR A 1 141 ? -4.708 9.861 6.653 1.00 94.62 141 THR A CA 1
ATOM 1164 C C . THR A 1 141 ? -6.049 10.378 6.124 1.00 94.62 141 THR A C 1
ATOM 1166 O O . THR A 1 141 ? -6.562 9.890 5.115 1.00 94.62 141 THR A O 1
ATOM 1169 N N . ILE A 1 142 ? -6.618 11.403 6.770 1.00 96.69 142 ILE A N 1
ATOM 1170 C CA . ILE A 1 142 ? -7.861 12.040 6.312 1.00 96.69 142 ILE A CA 1
ATOM 1171 C C . ILE A 1 142 ? -7.664 12.678 4.932 1.00 96.69 142 ILE A C 1
ATOM 1173 O O . ILE A 1 142 ? -8.544 12.557 4.075 1.00 96.69 142 ILE A O 1
ATOM 1177 N N . SER A 1 143 ? -6.527 13.340 4.699 1.00 97.25 143 SER A N 1
ATOM 1178 C CA . SER A 1 143 ? -6.230 13.953 3.402 1.00 97.25 143 SER A CA 1
ATOM 1179 C C . SER A 1 143 ? -6.178 12.910 2.281 1.00 97.25 143 SER A C 1
ATOM 1181 O O . SER A 1 143 ? -6.827 13.108 1.254 1.00 97.25 143 SER A O 1
ATOM 1183 N N . GLU A 1 144 ? -5.544 11.756 2.518 1.00 96.75 144 GLU A N 1
ATOM 1184 C CA . GLU A 1 144 ? -5.476 10.659 1.547 1.00 96.75 144 GLU A CA 1
ATOM 1185 C C . GLU A 1 144 ? -6.857 10.055 1.268 1.00 96.75 144 GLU A C 1
ATOM 1187 O O . GLU A 1 144 ? -7.233 9.895 0.102 1.00 96.75 144 GLU A O 1
ATOM 1192 N N . LEU A 1 145 ? -7.655 9.789 2.308 1.00 96.50 145 LEU A N 1
ATOM 1193 C CA . LEU A 1 145 ? -9.026 9.281 2.164 1.00 96.50 145 LEU A CA 1
ATOM 1194 C C . LEU A 1 145 ? -9.918 10.243 1.365 1.00 96.50 145 LEU A C 1
ATOM 1196 O O . LEU A 1 145 ? -10.791 9.803 0.615 1.00 96.50 145 LEU A O 1
ATOM 1200 N N . ASN A 1 146 ? -9.695 11.553 1.476 1.00 96.44 146 ASN A N 1
ATOM 1201 C CA . ASN A 1 146 ? -10.445 12.558 0.723 1.00 96.44 146 ASN A CA 1
ATOM 1202 C C . ASN A 1 146 ? -10.109 12.585 -0.778 1.00 96.44 146 ASN A C 1
ATOM 1204 O O . ASN A 1 146 ? -10.918 13.095 -1.552 1.00 96.44 146 ASN A O 1
ATOM 1208 N N . THR A 1 147 ? -8.986 11.995 -1.206 1.00 96.06 147 THR A N 1
ATOM 1209 C CA . THR A 1 147 ? -8.636 11.851 -2.636 1.00 96.06 147 THR A CA 1
ATOM 1210 C C . THR A 1 147 ? -9.370 10.702 -3.340 1.00 96.06 147 THR A C 1
ATOM 1212 O O . THR A 1 147 ? -9.326 10.592 -4.574 1.00 96.06 147 THR A O 1
ATOM 1215 N N . ILE A 1 148 ? -10.027 9.821 -2.577 1.00 94.31 148 ILE A N 1
ATOM 1216 C CA . ILE A 1 148 ? -10.905 8.756 -3.088 1.00 94.31 148 ILE A CA 1
ATOM 1217 C C . ILE A 1 148 ? -12.257 9.368 -3.431 1.00 94.31 148 ILE A C 1
ATOM 1219 O O . ILE A 1 148 ? -12.598 9.326 -4.633 1.00 94.31 148 ILE A O 1
#

Radius of gyration: 15.36 Å; chains: 1; bounding box: 46×34×38 Å